Protein AF-A0A381Y0Q0-F1 (afdb_monomer_lite)

Structure (mmCIF, N/CA/C/O backbone):
data_AF-A0A381Y0Q0-F1
#
_entry.id   AF-A0A381Y0Q0-F1
#
loop_
_atom_site.group_PDB
_atom_site.id
_atom_site.type_symbol
_atom_site.label_atom_id
_atom_site.label_alt_id
_atom_site.label_comp_id
_atom_site.label_asym_id
_atom_site.label_entity_id
_atom_site.label_seq_id
_atom_site.pdbx_PDB_ins_code
_atom_site.Cartn_x
_atom_site.Cartn_y
_atom_site.Cartn_z
_atom_site.occupancy
_atom_site.B_iso_or_equiv
_atom_site.auth_seq_id
_atom_site.auth_comp_id
_atom_site.auth_asym_id
_atom_site.auth_atom_id
_atom_site.pdbx_PDB_model_num
ATOM 1 N N . MET A 1 1 ? 9.021 -8.185 -26.928 1.00 66.50 1 MET A N 1
ATOM 2 C CA . MET A 1 1 ? 8.564 -6.887 -26.385 1.00 66.50 1 MET A CA 1
ATOM 3 C C . MET A 1 1 ? 7.454 -6.421 -27.313 1.00 66.50 1 MET A C 1
ATOM 5 O O . MET A 1 1 ? 7.564 -6.674 -28.505 1.00 66.50 1 MET A O 1
ATOM 9 N N . ILE A 1 2 ? 6.356 -5.878 -26.786 1.00 70.56 2 ILE A N 1
ATOM 10 C CA . ILE A 1 2 ? 5.231 -5.445 -27.630 1.00 70.56 2 ILE A CA 1
ATOM 11 C C . ILE A 1 2 ? 5.505 -4.005 -28.053 1.00 70.56 2 ILE A C 1
ATOM 13 O O . ILE A 1 2 ? 5.781 -3.158 -27.201 1.00 70.56 2 ILE A O 1
ATOM 17 N N . TYR A 1 3 ? 5.469 -3.757 -29.355 1.00 69.88 3 TYR A N 1
ATOM 18 C CA . TYR A 1 3 ? 5.664 -2.449 -29.959 1.00 69.88 3 TYR A CA 1
ATOM 19 C C . TYR A 1 3 ? 4.408 -2.060 -30.730 1.00 69.88 3 TYR A C 1
ATOM 21 O O . TYR A 1 3 ? 3.766 -2.902 -31.352 1.00 69.88 3 TYR A O 1
ATOM 29 N N . ILE A 1 4 ? 4.064 -0.779 -30.667 1.00 72.31 4 ILE A N 1
ATOM 30 C CA . ILE A 1 4 ? 2.882 -0.221 -31.314 1.00 72.31 4 ILE A CA 1
ATOM 31 C C . ILE A 1 4 ? 3.367 0.680 -32.447 1.00 72.31 4 ILE A C 1
ATOM 33 O O . ILE A 1 4 ? 4.203 1.566 -32.232 1.00 72.31 4 ILE A O 1
ATOM 37 N N . PHE A 1 5 ? 2.866 0.431 -33.650 1.00 74.94 5 PHE A N 1
ATOM 38 C CA . PHE A 1 5 ? 3.178 1.202 -34.846 1.00 74.94 5 PHE A CA 1
ATOM 39 C C . PHE A 1 5 ? 1.900 1.805 -35.425 1.00 74.94 5 PHE A C 1
ATOM 41 O O . PHE A 1 5 ? 0.839 1.196 -35.333 1.00 74.94 5 PHE A O 1
ATOM 48 N N . GLU A 1 6 ? 2.011 2.992 -36.007 1.00 72.88 6 GLU A N 1
ATOM 49 C CA . GLU A 1 6 ? 0.933 3.678 -36.719 1.00 72.88 6 GLU A CA 1
ATOM 50 C C . GLU A 1 6 ? 1.348 3.911 -38.171 1.00 72.88 6 GLU A C 1
ATOM 52 O O . GLU A 1 6 ? 2.459 4.387 -38.433 1.00 72.88 6 GLU A O 1
ATOM 57 N N . ASP A 1 7 ? 0.471 3.555 -39.107 1.00 70.38 7 ASP A N 1
ATOM 58 C CA . ASP A 1 7 ? 0.642 3.872 -40.528 1.00 70.38 7 ASP A CA 1
ATOM 59 C C . ASP A 1 7 ? 0.177 5.308 -40.843 1.00 70.38 7 ASP A C 1
ATOM 61 O O . ASP A 1 7 ? -0.530 5.945 -40.062 1.00 70.38 7 ASP A O 1
ATOM 65 N N . GLN A 1 8 ? 0.537 5.842 -42.010 1.00 63.03 8 GLN A N 1
ATOM 66 C CA . GLN A 1 8 ? 0.146 7.185 -42.460 1.00 63.03 8 GLN A CA 1
ATOM 67 C C . GLN A 1 8 ? -1.376 7.385 -42.569 1.00 63.03 8 GLN A C 1
ATOM 69 O O . GLN A 1 8 ? -1.833 8.528 -42.584 1.00 63.03 8 GLN A O 1
ATOM 74 N N . GLU A 1 9 ? -2.146 6.296 -42.610 1.00 61.97 9 GLU A N 1
ATOM 75 C CA . GLU A 1 9 ? -3.614 6.290 -42.631 1.00 61.97 9 GLU A CA 1
ATOM 76 C C . GLU A 1 9 ? -4.245 6.267 -41.222 1.00 61.97 9 GLU A C 1
ATOM 78 O O . GLU A 1 9 ? -5.463 6.385 -41.091 1.00 61.97 9 GLU A O 1
ATOM 83 N N . GLY A 1 10 ? -3.431 6.192 -40.159 1.00 60.28 10 GLY A N 1
ATOM 84 C CA . GLY A 1 10 ? -3.882 6.222 -38.761 1.00 60.28 10 GLY A CA 1
ATOM 85 C C . GLY A 1 10 ? -4.277 4.857 -38.187 1.00 60.28 10 GLY A C 1
ATOM 86 O O . GLY A 1 10 ? -4.897 4.790 -37.125 1.00 60.28 10 GLY A O 1
ATOM 87 N N . GLU A 1 11 ? -3.942 3.758 -38.870 1.00 68.75 11 GLU A N 1
ATOM 88 C CA . GLU A 1 11 ? -4.157 2.405 -38.350 1.00 68.75 11 GLU A CA 1
ATOM 89 C C . GLU A 1 11 ? -3.065 2.020 -37.345 1.00 68.75 11 GLU A C 1
ATOM 91 O O . GLU A 1 11 ? -1.871 2.101 -37.637 1.00 68.75 11 GLU A O 1
ATOM 96 N N . VAL A 1 12 ? -3.488 1.586 -36.153 1.00 71.50 12 VAL A N 1
ATOM 97 C CA . VAL A 1 12 ? -2.603 1.188 -35.053 1.00 71.50 12 VAL A CA 1
ATOM 98 C C . VAL A 1 12 ? -2.415 -0.327 -35.066 1.00 71.50 12 VAL A C 1
ATOM 100 O O . VAL A 1 12 ? -3.371 -1.082 -34.889 1.00 71.50 12 VAL A O 1
ATOM 103 N N . ILE A 1 13 ? -1.171 -0.771 -35.233 1.00 73.88 13 ILE A N 1
ATOM 104 C CA . ILE A 1 13 ? -0.792 -2.183 -35.315 1.00 73.88 13 ILE A CA 1
ATOM 105 C C . ILE A 1 13 ? 0.088 -2.538 -34.115 1.00 73.88 13 ILE A C 1
ATOM 107 O O . ILE A 1 13 ? 1.130 -1.922 -33.873 1.00 73.88 13 ILE A O 1
ATOM 111 N N . GLU A 1 14 ? -0.316 -3.570 -33.373 1.00 73.31 14 GLU A N 1
ATOM 112 C CA . GLU A 1 14 ? 0.476 -4.144 -32.286 1.00 73.31 14 GLU A CA 1
ATOM 113 C C . GLU A 1 14 ? 1.339 -5.299 -32.804 1.00 73.31 14 GLU A C 1
ATOM 115 O O . GLU A 1 14 ? 0.830 -6.323 -33.263 1.00 73.31 14 GLU A O 1
ATOM 120 N N . VAL A 1 15 ? 2.661 -5.155 -32.703 1.00 75.06 15 VAL A N 1
ATOM 121 C CA . VAL A 1 15 ? 3.630 -6.160 -33.152 1.00 75.06 15 VAL A CA 1
ATOM 122 C C . VAL A 1 15 ? 4.504 -6.593 -31.979 1.00 75.06 15 VAL A C 1
ATOM 124 O O . VAL A 1 15 ? 5.178 -5.785 -31.338 1.00 75.06 15 VAL A O 1
ATOM 127 N N . SER A 1 16 ? 4.518 -7.894 -31.687 1.00 74.50 16 SER A N 1
ATOM 128 C CA . SER A 1 16 ? 5.418 -8.479 -30.689 1.00 74.50 16 SER A CA 1
ATOM 129 C C . SER A 1 16 ? 6.682 -8.992 -31.371 1.00 74.50 16 SER A C 1
ATOM 131 O O . SER A 1 16 ? 6.623 -9.955 -32.130 1.00 74.50 16 SER A O 1
ATOM 133 N N . MET A 1 17 ? 7.826 -8.369 -31.084 1.00 77.25 17 MET A N 1
ATOM 134 C CA . MET A 1 17 ? 9.128 -8.769 -31.634 1.00 77.25 17 MET A CA 1
ATOM 135 C C . MET A 1 17 ? 10.267 -8.580 -30.617 1.00 77.25 17 MET A C 1
ATOM 137 O O . MET A 1 17 ? 10.100 -7.876 -29.606 1.00 77.25 17 MET A O 1
ATOM 141 N N . PRO A 1 18 ? 11.419 -9.252 -30.794 1.00 74.19 18 PRO A N 1
ATOM 142 C CA . PRO A 1 18 ? 12.619 -8.973 -30.013 1.00 74.19 18 PRO A CA 1
ATOM 143 C C . PRO A 1 18 ? 13.238 -7.622 -30.412 1.00 74.19 18 PRO A C 1
ATOM 145 O O . PRO A 1 18 ? 13.136 -7.180 -31.550 1.00 74.19 18 PRO A O 1
ATOM 148 N N . HIS A 1 19 ? 13.915 -6.962 -29.465 1.00 70.19 19 HIS A N 1
ATOM 149 C CA . HIS A 1 19 ? 14.508 -5.633 -29.684 1.00 70.19 19 HIS A CA 1
ATOM 150 C C . HIS A 1 19 ? 15.557 -5.618 -30.809 1.00 70.19 19 HIS A C 1
ATOM 152 O O . HIS A 1 19 ? 15.720 -4.609 -31.481 1.00 70.19 19 HIS A O 1
ATOM 158 N N . THR A 1 20 ? 16.227 -6.748 -31.046 1.00 77.00 20 THR A N 1
ATOM 159 C CA . THR A 1 20 ? 17.234 -6.920 -32.104 1.00 77.00 20 THR A CA 1
ATOM 160 C C . THR A 1 20 ? 16.669 -6.818 -33.519 1.00 77.00 20 THR A C 1
ATOM 162 O O . THR A 1 20 ? 17.404 -6.478 -34.437 1.00 77.00 20 THR A O 1
ATOM 165 N N . GLU A 1 21 ? 15.381 -7.108 -33.709 1.00 73.94 21 GLU A N 1
ATOM 166 C CA . GLU A 1 21 ? 14.719 -7.091 -35.023 1.00 73.94 21 GLU A CA 1
ATOM 167 C C . GLU A 1 21 ? 14.007 -5.759 -35.299 1.00 73.94 21 GLU A C 1
ATOM 169 O O . GLU A 1 21 ? 13.645 -5.460 -36.435 1.00 73.94 21 GLU A O 1
ATOM 174 N N . LEU A 1 22 ? 13.853 -4.918 -34.273 1.00 72.94 22 LEU A N 1
ATOM 175 C CA . LEU A 1 22 ? 13.144 -3.645 -34.364 1.00 72.94 22 LEU A CA 1
ATOM 176 C C . LEU A 1 22 ? 13.849 -2.636 -35.279 1.00 72.94 22 LEU A C 1
ATOM 178 O O . LEU A 1 22 ? 13.178 -1.889 -35.990 1.00 72.94 22 LEU A O 1
ATOM 182 N N . ASP A 1 23 ? 15.182 -2.613 -35.282 1.00 73.50 23 ASP A N 1
ATOM 183 C CA . ASP A 1 23 ? 15.946 -1.694 -36.131 1.00 73.50 23 ASP A CA 1
ATOM 184 C C . ASP A 1 23 ? 15.816 -2.056 -37.615 1.00 73.50 23 ASP A C 1
ATOM 186 O O . ASP A 1 23 ? 15.637 -1.169 -38.448 1.00 73.50 23 ASP A O 1
ATOM 190 N N . GLN A 1 24 ? 15.821 -3.353 -37.943 1.00 74.62 24 GLN A N 1
ATOM 191 C CA . GLN A 1 24 ? 15.581 -3.832 -39.309 1.00 74.62 24 GLN A CA 1
ATOM 192 C C . GLN A 1 24 ? 14.137 -3.555 -39.737 1.00 74.62 24 GLN A C 1
ATOM 194 O O . GLN A 1 24 ? 13.905 -2.996 -40.804 1.00 74.62 24 GLN A O 1
ATOM 199 N N . TYR A 1 25 ? 13.169 -3.813 -38.855 1.00 72.44 25 TYR A N 1
ATOM 200 C CA . TYR A 1 25 ? 11.752 -3.583 -39.135 1.00 72.44 25 TYR A CA 1
ATOM 201 C C . TYR A 1 25 ? 11.420 -2.117 -39.457 1.00 72.44 25 TYR A C 1
ATOM 203 O O . TYR A 1 25 ? 10.588 -1.850 -40.323 1.00 72.44 25 TYR A O 1
ATOM 211 N N . LYS A 1 26 ? 12.093 -1.163 -38.798 1.00 71.00 26 LYS A N 1
ATOM 212 C CA . LYS A 1 26 ? 11.968 0.277 -39.086 1.00 71.00 26 LYS A CA 1
ATOM 213 C C . LYS A 1 26 ? 12.562 0.681 -40.434 1.00 71.00 26 LYS A C 1
ATOM 215 O O . LYS A 1 26 ? 12.056 1.612 -41.054 1.00 71.00 26 LYS A O 1
ATOM 220 N N . ILE A 1 27 ? 13.647 0.031 -40.854 1.00 74.56 27 ILE A N 1
ATOM 221 C CA . ILE A 1 27 ? 14.291 0.289 -42.150 1.00 74.56 27 ILE A CA 1
ATOM 222 C C . ILE A 1 27 ? 13.421 -0.267 -43.279 1.00 74.56 27 ILE A C 1
ATOM 224 O O . ILE A 1 27 ? 13.204 0.420 -44.276 1.00 74.56 27 ILE A O 1
ATOM 228 N N . ASP A 1 28 ? 12.888 -1.473 -43.093 1.00 75.19 28 ASP A N 1
ATOM 229 C CA . ASP A 1 28 ? 12.083 -2.168 -44.097 1.00 75.19 28 ASP A CA 1
ATOM 230 C C . ASP A 1 28 ? 10.679 -1.560 -44.254 1.00 75.19 28 ASP A C 1
ATOM 232 O O . ASP A 1 28 ? 10.087 -1.641 -45.330 1.00 75.19 28 ASP A O 1
ATOM 236 N N . ASN A 1 29 ? 10.154 -0.905 -43.211 1.00 69.62 29 ASN A N 1
ATOM 237 C CA . ASN A 1 29 ? 8.813 -0.316 -43.202 1.00 69.62 29 ASN A CA 1
ATOM 238 C C . ASN A 1 29 ? 8.848 1.190 -42.878 1.00 69.62 29 ASN A C 1
ATOM 240 O O . ASN A 1 29 ? 8.385 1.605 -41.813 1.00 69.62 29 ASN A O 1
ATOM 244 N N . PRO A 1 30 ? 9.336 2.046 -43.800 1.00 70.88 30 PRO A N 1
ATOM 245 C CA . PRO A 1 30 ? 9.434 3.494 -43.582 1.00 70.88 30 PRO A CA 1
ATOM 246 C C . PRO A 1 30 ? 8.071 4.202 -43.468 1.00 70.88 30 PRO A C 1
ATOM 248 O O . PRO A 1 30 ? 8.009 5.367 -43.073 1.00 70.88 30 PRO A O 1
ATOM 251 N N . HIS A 1 31 ? 6.978 3.519 -43.822 1.00 71.75 31 HIS A N 1
ATOM 252 C CA . HIS A 1 31 ? 5.608 4.021 -43.695 1.00 71.75 31 HIS A CA 1
ATOM 253 C C . HIS A 1 31 ? 5.078 3.953 -42.255 1.00 71.75 31 HIS A C 1
ATOM 255 O O . HIS A 1 31 ? 4.232 4.763 -41.881 1.00 71.75 31 HIS A O 1
ATOM 261 N N . LEU A 1 32 ? 5.636 3.063 -41.427 1.00 67.44 32 LEU A N 1
ATOM 262 C CA . LEU A 1 32 ? 5.190 2.826 -40.059 1.00 67.44 32 LEU A CA 1
ATOM 263 C C . LEU A 1 32 ? 5.973 3.690 -39.067 1.00 67.44 32 LEU A C 1
ATOM 265 O O . LEU A 1 32 ? 7.194 3.576 -38.923 1.00 67.44 32 LEU A O 1
ATOM 269 N N . LYS A 1 33 ? 5.269 4.539 -38.321 1.00 67.62 33 LYS A N 1
ATOM 270 C CA . LYS A 1 33 ? 5.849 5.330 -37.232 1.00 67.62 33 LYS A CA 1
ATOM 271 C C . LYS A 1 33 ? 5.651 4.599 -35.913 1.00 67.62 33 LYS A C 1
ATOM 273 O O . LYS A 1 33 ? 4.542 4.226 -35.552 1.00 67.62 33 LYS A O 1
ATOM 278 N N . GLN A 1 34 ? 6.735 4.399 -35.167 1.00 64.31 34 GLN A N 1
ATOM 279 C CA . GLN A 1 34 ? 6.637 3.838 -33.822 1.00 64.31 34 GLN A CA 1
ATOM 280 C C . GLN A 1 34 ? 5.990 4.869 -32.891 1.00 64.31 34 GLN A C 1
ATOM 282 O O . GLN A 1 34 ? 6.583 5.922 -32.638 1.00 64.31 34 GLN A O 1
ATOM 287 N N . ILE A 1 35 ? 4.819 4.551 -32.341 1.00 68.19 35 ILE A N 1
ATOM 288 C CA . ILE A 1 35 ? 4.214 5.364 -31.287 1.00 68.19 35 ILE A CA 1
ATOM 289 C C . ILE A 1 35 ? 4.725 4.853 -29.945 1.00 68.19 35 ILE A C 1
ATOM 291 O O . ILE A 1 35 ? 4.529 3.697 -29.566 1.00 68.19 35 ILE A O 1
ATOM 295 N N . ILE A 1 36 ? 5.361 5.742 -29.186 1.00 61.91 36 ILE A N 1
ATOM 296 C CA . ILE A 1 36 ? 5.606 5.514 -27.763 1.00 61.91 36 ILE A CA 1
ATOM 297 C C . ILE A 1 36 ? 4.299 5.839 -27.039 1.00 61.91 36 ILE A C 1
ATOM 299 O O . ILE A 1 36 ? 4.096 6.956 -26.563 1.00 61.91 36 ILE A O 1
ATOM 303 N N . THR A 1 37 ? 3.376 4.880 -27.002 1.00 60.84 37 THR A N 1
ATOM 304 C CA . THR A 1 37 ? 2.177 5.018 -26.173 1.00 60.84 37 THR A CA 1
ATOM 305 C C . THR A 1 37 ? 2.610 5.031 -24.712 1.00 60.84 37 THR A C 1
ATOM 307 O O . THR A 1 37 ? 3.521 4.297 -24.316 1.00 60.84 37 THR A O 1
ATOM 310 N N . ALA A 1 38 ? 1.988 5.905 -23.915 1.00 58.31 38 ALA A N 1
ATOM 311 C CA . ALA A 1 38 ? 2.229 5.971 -22.481 1.00 58.31 38 ALA A CA 1
ATOM 312 C C . ALA A 1 38 ? 2.134 4.556 -21.888 1.00 58.31 38 ALA A C 1
ATOM 314 O O . ALA A 1 38 ? 1.219 3.815 -22.262 1.00 58.31 38 ALA A O 1
ATOM 315 N N . PRO A 1 39 ? 3.056 4.147 -20.994 1.00 60.38 39 PRO A N 1
ATOM 316 C CA . PRO A 1 39 ? 2.936 2.850 -20.353 1.00 60.38 39 PRO A CA 1
ATOM 317 C C . PRO A 1 39 ? 1.538 2.767 -19.749 1.00 60.38 39 PRO A C 1
ATOM 319 O O . PRO A 1 39 ? 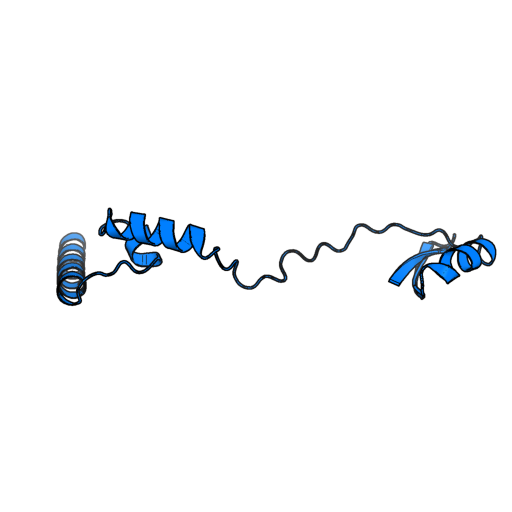1.120 3.682 -19.038 1.00 60.38 39 PRO A O 1
ATOM 322 N N . HIS A 1 40 ? 0.805 1.697 -20.059 1.00 59.34 40 HIS A N 1
ATOM 323 C CA . HIS A 1 40 ? -0.434 1.377 -19.367 1.00 59.34 40 HIS A CA 1
ATOM 324 C C . HIS A 1 40 ? -0.068 1.130 -17.898 1.00 59.34 40 HIS A C 1
ATOM 326 O O . HIS A 1 40 ? 0.228 0.004 -17.498 1.00 59.34 40 HIS A O 1
ATOM 332 N N . ILE A 1 41 ? 0.001 2.198 -17.098 1.00 54.91 41 ILE A N 1
ATOM 333 C CA . ILE A 1 41 ? 0.167 2.119 -15.653 1.00 54.91 41 ILE A CA 1
ATOM 334 C C . ILE A 1 41 ? -1.136 1.510 -15.155 1.00 54.91 41 ILE A C 1
ATOM 336 O O . ILE A 1 41 ? -2.115 2.208 -14.897 1.00 54.91 41 ILE A O 1
ATOM 340 N N . VAL A 1 42 ? -1.166 0.184 -15.064 1.00 57.78 42 VAL A N 1
ATOM 341 C CA . VAL A 1 42 ? -2.210 -0.513 -14.329 1.00 57.78 42 VAL A CA 1
ATOM 342 C C . VAL A 1 42 ? -2.086 -0.063 -12.876 1.00 57.78 42 VAL A C 1
ATOM 344 O O . VAL A 1 42 ? -1.156 -0.427 -12.154 1.00 57.78 42 VAL A O 1
ATOM 347 N N . GLY A 1 43 ? -2.986 0.833 -12.475 1.00 51.06 43 GLY A N 1
ATOM 348 C CA . GLY A 1 43 ? -3.085 1.347 -11.119 1.00 51.06 43 GLY A CA 1
ATOM 349 C C . GLY A 1 43 ? -3.471 0.224 -10.164 1.00 51.06 43 GLY A C 1
ATOM 350 O O . GLY A 1 43 ? -4.644 0.025 -9.884 1.00 51.06 43 GLY A O 1
ATOM 351 N N . GLY A 1 44 ? -2.472 -0.505 -9.670 1.00 54.56 44 GLY A N 1
ATOM 352 C CA . GLY A 1 44 ? -2.610 -1.427 -8.549 1.00 54.56 44 GLY A CA 1
ATOM 353 C C . GLY A 1 44 ? -2.881 -2.879 -8.935 1.00 54.56 44 GLY A C 1
ATOM 354 O O . GLY A 1 44 ? -4.014 -3.337 -8.919 1.00 54.56 44 GLY A O 1
ATOM 355 N N . VAL A 1 45 ? -1.807 -3.653 -9.108 1.00 55.28 45 VAL A N 1
ATOM 356 C CA . VAL A 1 45 ? -1.840 -5.126 -8.963 1.00 55.28 45 VAL A CA 1
ATOM 357 C C . VAL A 1 45 ? -1.628 -5.560 -7.500 1.00 55.28 45 VAL A C 1
ATOM 359 O O . VAL A 1 45 ? -1.341 -6.717 -7.215 1.00 55.28 45 VAL A O 1
ATOM 362 N N . ASN A 1 46 ? -1.724 -4.623 -6.551 1.00 50.50 46 ASN A N 1
ATOM 363 C CA . ASN A 1 46 ? -1.482 -4.864 -5.130 1.00 50.50 46 ASN A CA 1
ATOM 364 C C . ASN A 1 46 ? -2.803 -4.823 -4.357 1.00 50.50 46 ASN A C 1
ATOM 366 O O . ASN A 1 46 ? -3.171 -3.804 -3.771 1.00 50.50 46 ASN A O 1
ATOM 370 N N . ASP A 1 47 ? -3.498 -5.959 -4.351 1.00 58.19 47 ASP A N 1
ATOM 371 C CA . ASP A 1 47 ? -4.626 -6.263 -3.466 1.00 58.19 47 ASP A CA 1
ATOM 372 C C . ASP A 1 47 ?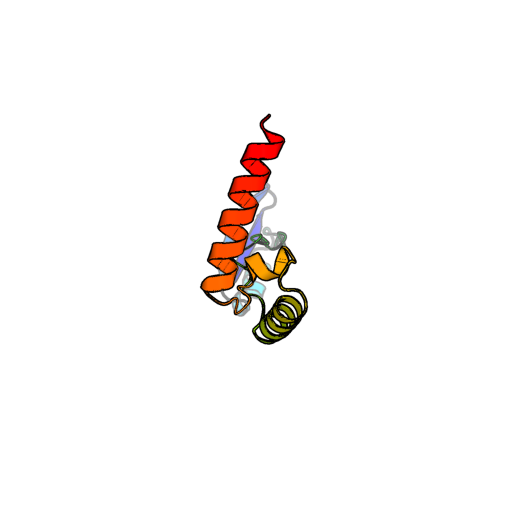 -4.161 -6.338 -1.997 1.00 58.19 47 ASP A C 1
ATOM 374 O O . ASP A 1 47 ? -4.061 -7.406 -1.402 1.00 58.19 47 ASP A O 1
ATOM 378 N N . ARG A 1 48 ? -3.888 -5.164 -1.410 1.00 57.84 48 ARG A N 1
ATOM 379 C CA . ARG A 1 48 ? -3.403 -4.890 -0.039 1.00 57.84 48 ARG A CA 1
ATOM 380 C C . ARG A 1 48 ? -1.896 -4.681 0.013 1.00 57.84 48 ARG A C 1
ATOM 382 O O . ARG A 1 48 ? -1.101 -5.617 0.023 1.00 57.84 48 ARG A O 1
ATOM 389 N N . VAL A 1 49 ? -1.522 -3.412 0.149 1.00 63.00 49 VAL A N 1
ATOM 390 C CA . VAL A 1 49 ? -0.204 -2.976 0.614 1.00 63.00 49 VAL A CA 1
ATOM 391 C C . VAL A 1 49 ? 0.071 -3.676 1.947 1.00 63.00 49 VAL A C 1
ATOM 393 O O . VAL A 1 49 ? -0.448 -3.280 2.992 1.00 63.00 49 VAL A O 1
ATOM 396 N N . LYS A 1 50 ? 0.836 -4.771 1.914 1.00 64.12 50 LYS A N 1
ATOM 397 C CA . LYS A 1 50 ? 1.398 -5.359 3.126 1.00 64.12 50 LYS A CA 1
ATOM 398 C C . LYS A 1 50 ? 2.377 -4.328 3.663 1.00 64.12 50 LYS A C 1
ATOM 400 O O . LYS A 1 50 ? 3.410 -4.080 3.053 1.00 64.12 50 LYS A O 1
ATOM 405 N N . VAL A 1 51 ? 1.995 -3.681 4.758 1.00 67.06 51 VAL A N 1
ATOM 406 C CA . VAL A 1 51 ? 2.903 -2.824 5.520 1.00 67.06 51 VAL A CA 1
ATOM 407 C C . VAL A 1 51 ? 4.116 -3.655 5.914 1.00 67.06 51 VAL A C 1
ATOM 409 O O . VAL A 1 51 ? 3.957 -4.811 6.313 1.00 67.06 51 VAL A O 1
ATOM 412 N N . ASP A 1 52 ? 5.305 -3.086 5.733 1.00 74.44 52 ASP A N 1
ATOM 413 C CA . ASP A 1 52 ? 6.554 -3.785 6.003 1.00 74.44 52 ASP A CA 1
ATOM 414 C C . ASP A 1 52 ? 6.641 -4.215 7.481 1.00 74.44 52 ASP A C 1
ATOM 416 O O . ASP A 1 52 ? 6.016 -3.623 8.372 1.00 74.44 52 ASP A O 1
ATOM 420 N N . ASP A 1 53 ? 7.401 -5.279 7.750 1.00 73.88 53 ASP A N 1
ATOM 421 C CA . ASP A 1 53 ? 7.512 -5.854 9.096 1.00 73.88 53 ASP A CA 1
ATOM 422 C C . ASP A 1 53 ? 8.101 -4.863 10.119 1.00 73.88 53 ASP A C 1
ATOM 424 O O . ASP A 1 53 ? 7.757 -4.907 11.306 1.00 73.88 53 ASP A O 1
ATOM 428 N N . GLY A 1 54 ? 8.946 -3.927 9.672 1.00 80.56 54 GLY A N 1
ATOM 429 C CA . GLY A 1 54 ? 9.530 -2.890 10.522 1.00 80.56 54 GLY A CA 1
ATOM 430 C C . GLY A 1 54 ? 8.482 -1.882 10.987 1.00 80.56 54 GLY A C 1
ATOM 431 O O . GLY A 1 54 ? 8.359 -1.601 12.183 1.00 80.56 54 GLY A O 1
ATOM 432 N N . PHE A 1 55 ? 7.665 -1.396 10.060 1.00 81.00 55 PHE A N 1
ATOM 433 C CA . PHE A 1 55 ? 6.569 -0.483 10.330 1.00 81.00 55 PHE A CA 1
ATOM 434 C C . PHE A 1 55 ? 5.511 -1.145 11.211 1.00 81.00 55 PHE A C 1
ATOM 436 O O . PHE A 1 55 ? 5.037 -0.530 12.166 1.00 81.00 55 PHE A O 1
ATOM 443 N N . LYS A 1 56 ? 5.216 -2.432 10.991 1.00 80.19 56 LYS A N 1
ATOM 444 C CA . LYS A 1 56 ? 4.324 -3.199 11.870 1.00 80.19 56 LYS A CA 1
ATOM 445 C C . LYS A 1 56 ? 4.836 -3.257 13.313 1.00 80.19 56 LYS A C 1
ATOM 447 O O . LYS A 1 56 ? 4.043 -3.095 14.234 1.00 80.19 56 LYS A O 1
ATOM 452 N N . SER A 1 57 ? 6.143 -3.422 13.527 1.00 78.19 57 SER A N 1
ATOM 453 C CA . SER A 1 57 ? 6.745 -3.415 14.871 1.00 78.19 57 SER A CA 1
ATOM 454 C C . SER A 1 57 ? 6.574 -2.069 15.583 1.00 78.19 57 SER A C 1
ATOM 456 O O . SER A 1 57 ? 6.214 -2.021 16.762 1.00 78.19 57 SER A O 1
ATOM 458 N N . VAL A 1 58 ? 6.764 -0.960 14.863 1.00 84.56 58 VAL A N 1
ATOM 459 C CA . VAL A 1 58 ? 6.538 0.389 15.406 1.00 84.56 58 VAL A CA 1
ATOM 460 C C . VAL A 1 58 ? 5.062 0.599 15.734 1.00 84.56 58 VAL A C 1
ATOM 462 O O . 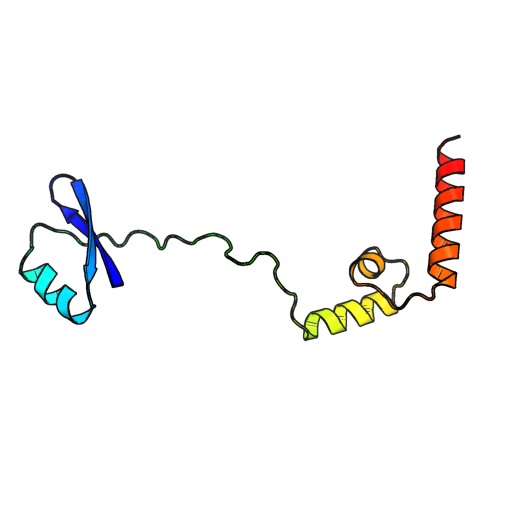VAL A 1 58 ? 4.739 1.051 16.833 1.00 84.56 58 VAL A O 1
ATOM 465 N N . LEU A 1 59 ? 4.164 0.217 14.824 1.00 82.44 59 LEU A N 1
ATOM 466 C CA . LEU A 1 59 ? 2.724 0.300 15.050 1.00 82.44 59 LEU A CA 1
ATOM 467 C C . LEU A 1 59 ? 2.290 -0.517 16.270 1.00 82.44 59 LEU A C 1
ATOM 469 O O . LEU A 1 59 ? 1.498 -0.021 17.069 1.00 82.44 59 LEU A O 1
ATOM 473 N N . SER A 1 60 ? 2.836 -1.721 16.454 1.00 80.25 60 SER A N 1
ATOM 474 C CA . SER A 1 60 ? 2.572 -2.545 17.636 1.00 80.25 60 SER A CA 1
ATOM 475 C C . SER A 1 60 ? 3.046 -1.868 18.924 1.00 80.25 60 SER A C 1
ATOM 477 O O . SER A 1 60 ? 2.275 -1.789 19.875 1.00 80.25 60 SER A O 1
ATOM 479 N N . LYS A 1 61 ? 4.256 -1.291 18.955 1.00 82.00 61 LYS A N 1
ATOM 480 C CA . LYS A 1 61 ? 4.761 -0.560 20.137 1.00 82.00 61 LYS A CA 1
ATOM 481 C C . LYS A 1 61 ? 3.901 0.654 20.489 1.00 82.00 61 LYS A C 1
ATOM 483 O O . LYS A 1 61 ? 3.610 0.895 21.658 1.00 82.00 61 LYS A O 1
ATOM 488 N N . VAL A 1 62 ? 3.474 1.418 19.484 1.00 80.88 62 VAL A N 1
ATOM 489 C CA . VAL A 1 62 ? 2.586 2.576 19.685 1.00 80.88 62 VAL A CA 1
ATOM 490 C C . VAL A 1 62 ? 1.203 2.119 20.162 1.00 80.88 62 VAL A C 1
ATOM 492 O O . VAL A 1 62 ? 0.618 2.744 21.046 1.00 80.88 62 VAL A O 1
ATOM 495 N N . ALA A 1 63 ? 0.694 1.009 19.624 1.00 79.50 63 ALA A N 1
ATOM 496 C CA . ALA A 1 63 ? -0.568 0.403 20.038 1.00 79.50 63 ALA A CA 1
ATOM 497 C C . ALA A 1 63 ? -0.540 -0.129 21.483 1.00 79.50 63 ALA A C 1
ATOM 499 O O . ALA A 1 63 ? -1.570 -0.066 22.161 1.00 79.50 63 ALA A O 1
ATOM 500 N N . GLU A 1 64 ? 0.610 -0.622 21.952 1.00 76.06 64 GLU A N 1
ATOM 501 C CA . GLU A 1 64 ? 0.842 -1.047 23.340 1.00 76.06 64 GLU A CA 1
ATOM 502 C C . GLU A 1 64 ? 0.964 0.144 24.300 1.00 76.06 64 GLU A C 1
ATOM 504 O O . GLU A 1 64 ? 0.375 0.119 25.379 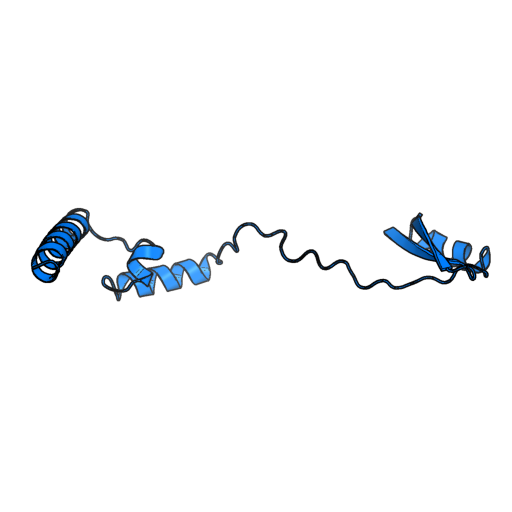1.00 76.06 64 GLU A O 1
ATOM 509 N N . ALA A 1 65 ? 1.663 1.212 23.902 1.00 81.62 65 ALA A N 1
ATOM 510 C CA . ALA A 1 65 ? 1.774 2.434 24.703 1.00 81.62 65 ALA A CA 1
ATOM 511 C C . ALA A 1 65 ? 0.435 3.191 24.824 1.00 81.62 65 ALA A C 1
ATOM 513 O O . ALA A 1 65 ? 0.164 3.828 25.843 1.00 81.62 65 ALA A O 1
ATOM 514 N N . HIS A 1 66 ? -0.420 3.105 23.799 1.00 78.56 66 HIS A N 1
ATOM 515 C CA . HIS A 1 66 ? -1.722 3.770 23.748 1.00 78.56 66 HIS A CA 1
ATOM 516 C C . HIS A 1 66 ? -2.870 2.767 23.537 1.00 78.56 66 HIS A C 1
ATOM 518 O O . HIS A 1 66 ? -3.485 2.737 22.466 1.00 78.56 66 HIS A O 1
ATOM 524 N N . PRO A 1 67 ? -3.235 1.985 24.571 1.00 71.38 67 PRO A N 1
ATOM 525 C CA . PRO A 1 67 ? -4.225 0.913 24.452 1.00 71.38 67 PRO A CA 1
ATOM 526 C C . PRO A 1 67 ? -5.646 1.408 24.136 1.00 71.38 67 PRO A C 1
ATOM 528 O O . PRO A 1 67 ? -6.464 0.648 23.624 1.00 71.38 67 PRO A O 1
ATOM 531 N N . ASN A 1 68 ? -5.960 2.678 24.403 1.00 72.19 68 ASN A N 1
ATOM 532 C CA . ASN A 1 68 ? -7.281 3.265 24.138 1.00 72.19 68 ASN A CA 1
ATOM 533 C C . ASN A 1 68 ? -7.384 3.983 22.777 1.00 72.19 68 ASN A C 1
ATOM 535 O O . ASN A 1 68 ? -8.400 4.617 22.508 1.00 72.19 68 ASN A O 1
ATOM 539 N N . SER A 1 69 ? -6.350 3.918 21.932 1.00 77.56 69 SER A N 1
ATOM 540 C CA . SER A 1 69 ? -6.357 4.541 20.600 1.00 77.56 69 SER A CA 1
ATOM 541 C C . SER A 1 69 ? -7.068 3.667 19.559 1.00 77.56 69 SER A C 1
ATOM 543 O O . SER A 1 69 ? -6.959 2.441 19.595 1.00 77.56 69 SER A O 1
ATOM 545 N N . GLU A 1 70 ? -7.715 4.287 18.567 1.00 73.25 70 GLU A N 1
ATOM 546 C CA . GLU A 1 70 ? -8.299 3.594 17.404 1.00 73.25 70 GLU A CA 1
ATOM 547 C C . GLU A 1 70 ? -7.261 2.765 16.631 1.00 73.25 70 GLU A C 1
ATOM 549 O O . GLU A 1 70 ? -7.594 1.759 16.002 1.00 73.25 70 GLU A O 1
ATOM 554 N N . LEU A 1 71 ? -5.985 3.161 16.694 1.00 73.19 71 LEU A N 1
ATOM 555 C CA . LEU A 1 71 ? -4.881 2.410 16.101 1.00 73.19 71 LEU A CA 1
ATOM 556 C C . LEU A 1 71 ? -4.663 1.063 16.805 1.00 73.19 71 LEU A C 1
ATOM 558 O O . LEU A 1 71 ? -4.413 0.052 16.152 1.00 73.19 71 LEU A O 1
ATOM 562 N N . SER A 1 72 ? -4.804 1.044 18.130 1.00 69.00 72 SER A N 1
ATOM 563 C CA . SER A 1 72 ? -4.631 -0.144 18.969 1.00 69.00 72 SER A CA 1
ATOM 564 C C . SER A 1 72 ? -5.686 -1.215 18.671 1.00 69.00 72 SER A C 1
ATOM 566 O O . SER A 1 72 ? -5.380 -2.409 18.646 1.00 69.00 72 SER A O 1
ATOM 568 N N . ASP A 1 73 ? -6.908 -0.783 18.343 1.00 71.19 73 ASP A N 1
ATOM 569 C CA . ASP A 1 73 ? -8.006 -1.663 17.925 1.00 71.19 73 ASP A CA 1
ATOM 570 C C . ASP A 1 73 ? -7.787 -2.260 16.519 1.00 71.19 73 ASP A C 1
ATOM 572 O O . ASP A 1 73 ? -8.240 -3.372 16.251 1.00 71.19 73 ASP A O 1
ATOM 576 N N . LYS A 1 74 ? -7.072 -1.557 15.626 1.00 68.88 74 LYS A N 1
ATOM 577 C CA . LYS A 1 74 ? -6.798 -2.008 14.245 1.00 68.88 74 LYS A CA 1
ATOM 578 C C . LYS A 1 74 ? -5.560 -2.897 14.122 1.00 68.88 74 LYS A C 1
ATOM 580 O O . LYS A 1 74 ? -5.563 -3.833 13.328 1.00 68.88 74 LYS A O 1
ATOM 585 N N . VAL A 1 75 ? -4.500 -2.589 14.869 1.00 69.31 75 VAL A N 1
ATOM 586 C CA . VAL A 1 75 ? -3.209 -3.304 14.814 1.00 69.31 75 VAL A CA 1
ATOM 587 C C . VAL A 1 75 ? -3.226 -4.558 15.697 1.00 69.31 75 VAL A C 1
ATOM 589 O O . VAL A 1 75 ? -2.440 -5.475 15.474 1.00 69.31 75 VAL A O 1
ATOM 592 N N . GLY A 1 76 ? -4.170 -4.635 16.641 1.00 59.22 76 GLY A N 1
ATOM 593 C CA . GLY A 1 76 ? -4.293 -5.750 17.572 1.00 59.22 76 GLY A CA 1
ATOM 594 C C . GLY A 1 76 ? -3.261 -5.630 18.682 1.00 59.22 76 GLY A C 1
ATOM 595 O O . GLY A 1 76 ? -2.330 -6.427 18.756 1.00 59.22 76 GLY A O 1
ATOM 596 N N . ALA A 1 77 ? -3.410 -4.624 19.548 1.00 61.69 77 ALA A N 1
ATOM 597 C CA . ALA A 1 77 ? -2.645 -4.610 20.789 1.00 61.69 77 ALA A CA 1
ATOM 598 C C . ALA A 1 77 ? -2.945 -5.871 21.607 1.00 61.69 77 ALA A C 1
ATOM 600 O O . ALA A 1 77 ? -4.079 -6.360 21.615 1.00 61.69 77 ALA A O 1
ATOM 601 N N . ASN A 1 78 ? -1.935 -6.355 22.328 1.00 63.41 78 ASN A N 1
ATOM 602 C CA . ASN A 1 78 ? -2.005 -7.486 23.254 1.00 63.41 78 ASN A CA 1
ATOM 603 C C . ASN A 1 78 ? -2.886 -7.166 24.483 1.00 63.41 78 ASN A C 1
ATOM 605 O O . ASN A 1 78 ? -2.425 -7.188 25.621 1.00 63.41 78 ASN A O 1
ATOM 609 N N . LYS A 1 79 ? -4.163 -6.831 24.269 1.00 66.00 79 LYS A N 1
ATOM 610 C CA . LYS A 1 79 ? -5.140 -6.568 25.330 1.00 66.00 79 LYS A CA 1
ATOM 611 C C . LYS A 1 79 ? -5.535 -7.889 25.974 1.00 66.00 79 LYS A C 1
ATOM 613 O O . LYS A 1 79 ? -5.844 -8.867 25.286 1.00 66.00 79 LYS A O 1
ATOM 618 N N . SER A 1 80 ? -5.580 -7.924 27.300 1.00 71.31 80 SER A N 1
ATOM 619 C CA . SER A 1 80 ? -6.052 -9.108 28.009 1.00 71.31 80 SER A CA 1
ATOM 620 C C . SER A 1 80 ? -7.539 -9.340 27.721 1.00 71.31 80 SER A C 1
ATOM 622 O O . SER A 1 80 ? -8.330 -8.398 27.639 1.00 71.31 80 SER A O 1
ATOM 624 N N . ILE A 1 81 ? -7.970 -10.605 27.653 1.00 74.44 81 ILE A N 1
ATOM 625 C CA . ILE A 1 81 ? -9.383 -10.986 27.448 1.00 74.44 81 ILE A CA 1
ATOM 626 C C . ILE A 1 81 ? -10.309 -10.283 28.458 1.00 74.44 81 ILE A C 1
ATOM 628 O O . ILE A 1 81 ? -11.452 -9.950 28.134 1.00 74.44 81 ILE A O 1
ATOM 632 N N . LYS A 1 82 ? -9.824 -10.037 29.684 1.00 79.50 82 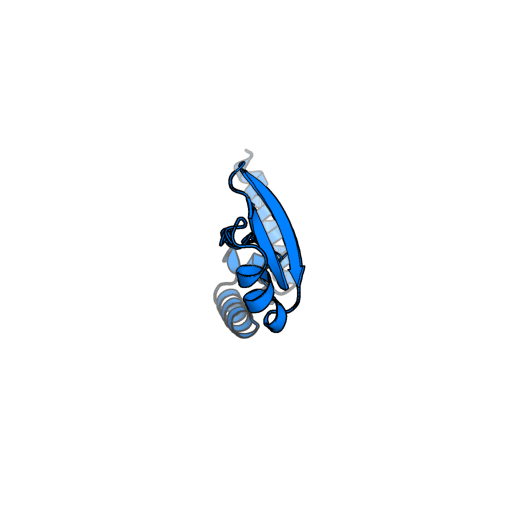LYS A N 1
ATOM 633 C CA . LYS A 1 82 ? -10.571 -9.316 30.725 1.00 79.50 82 LYS A CA 1
ATOM 634 C C . LYS A 1 82 ? -10.862 -7.869 30.314 1.00 79.50 82 LYS A C 1
ATOM 636 O O . LYS A 1 82 ? -12.001 -7.430 30.421 1.00 79.50 82 LYS A O 1
ATOM 641 N N . GLU A 1 83 ? -9.872 -7.157 29.790 1.00 77.62 83 GLU A N 1
ATOM 642 C CA . GLU A 1 83 ? -9.979 -5.747 29.387 1.00 77.62 83 GLU A CA 1
ATOM 643 C C . GLU A 1 83 ? -10.888 -5.572 28.168 1.00 77.62 83 GLU A C 1
ATOM 645 O O . GLU A 1 83 ? -11.721 -4.661 28.123 1.00 77.62 83 GLU A O 1
ATOM 650 N N . ILE A 1 84 ? -10.802 -6.498 27.208 1.00 79.50 84 ILE A N 1
ATOM 651 C CA . ILE A 1 84 ? -11.695 -6.537 26.042 1.00 79.50 84 ILE A CA 1
ATOM 652 C C . ILE A 1 84 ? -13.153 -6.686 26.502 1.00 79.50 84 ILE A C 1
ATOM 654 O O . ILE A 1 84 ? -14.031 -5.943 26.062 1.00 79.50 84 ILE A O 1
ATOM 658 N N . LYS A 1 85 ? -13.426 -7.600 27.440 1.00 83.31 85 LYS A N 1
ATOM 659 C CA . LYS A 1 85 ? -14.783 -7.799 27.972 1.00 83.31 85 LYS A CA 1
ATOM 660 C C . LYS A 1 85 ? -15.270 -6.591 28.775 1.00 83.31 85 LYS A C 1
ATOM 662 O O . LYS A 1 85 ? -16.408 -6.168 28.583 1.00 83.31 85 LYS A O 1
ATOM 667 N N . THR A 1 86 ? -14.423 -6.003 29.620 1.00 85.44 86 THR A N 1
ATOM 668 C CA . THR A 1 86 ? -14.774 -4.806 30.400 1.00 85.44 86 THR A CA 1
ATOM 669 C C . THR A 1 86 ? -15.103 -3.625 29.489 1.00 85.44 86 THR A C 1
ATOM 671 O O . THR A 1 86 ? -16.160 -3.015 29.638 1.00 85.44 86 THR A O 1
ATOM 674 N N . SER A 1 87 ? -14.258 -3.340 28.494 1.00 82.06 87 SER A N 1
ATOM 675 C CA . SER A 1 87 ? -14.497 -2.251 27.538 1.00 82.06 87 SER A CA 1
ATOM 676 C C . SER A 1 87 ? -15.772 -2.466 26.712 1.00 82.06 87 SER A C 1
ATOM 678 O O . SER A 1 87 ? -16.530 -1.517 26.508 1.00 82.06 87 SER A O 1
ATOM 680 N N . ALA A 1 88 ? -16.079 -3.704 26.308 1.00 85.19 88 ALA A N 1
ATOM 681 C CA . ALA A 1 88 ? -17.328 -4.032 25.618 1.00 85.19 88 ALA A CA 1
ATOM 682 C C . ALA A 1 88 ? -18.569 -3.789 26.496 1.00 85.19 88 ALA A C 1
ATOM 684 O O . ALA A 1 88 ? -19.567 -3.226 26.034 1.00 85.19 88 ALA A O 1
ATOM 685 N N . VAL A 1 89 ? -18.509 -4.168 27.777 1.00 89.38 89 VAL A N 1
ATOM 686 C CA . VAL A 1 89 ? -19.593 -3.919 28.740 1.00 89.38 89 VAL A CA 1
ATOM 687 C C . VAL A 1 89 ? -19.781 -2.421 28.970 1.00 89.38 89 VAL A C 1
ATOM 689 O O . VAL A 1 89 ? -20.918 -1.949 28.934 1.00 89.38 89 VAL A O 1
ATOM 692 N N . VAL A 1 90 ? -18.699 -1.662 29.149 1.00 87.06 90 VAL A N 1
ATOM 693 C CA . VAL A 1 90 ? -18.749 -0.200 29.314 1.00 87.06 90 VAL A CA 1
ATOM 694 C C . VAL A 1 90 ? -19.352 0.465 28.073 1.00 87.06 90 VAL A C 1
ATOM 696 O O . VAL A 1 90 ? -20.321 1.212 28.206 1.00 87.06 90 VAL A O 1
ATOM 699 N N . LYS A 1 91 ? -18.884 0.119 26.863 1.00 86.75 91 LYS A N 1
ATOM 700 C CA . LYS A 1 91 ? -19.450 0.621 25.594 1.00 86.75 91 LYS A CA 1
ATOM 701 C C . LYS A 1 91 ? -20.957 0.345 25.496 1.00 86.75 91 LYS A C 1
ATOM 703 O O . LYS A 1 91 ? -21.720 1.236 25.128 1.00 86.75 91 LYS A O 1
ATOM 708 N N . LYS A 1 92 ? -21.412 -0.853 25.889 1.00 89.81 92 LYS A N 1
ATOM 709 C CA . LYS A 1 92 ? -22.844 -1.210 25.912 1.00 89.81 92 LYS A CA 1
ATOM 710 C C . LYS A 1 92 ? -23.654 -0.347 26.884 1.00 89.81 92 LYS A C 1
ATOM 712 O O . LYS A 1 92 ? -24.795 -0.013 26.577 1.00 89.81 92 LYS A O 1
ATOM 717 N N . HIS A 1 93 ? -23.104 -0.012 28.050 1.00 91.06 93 HIS A N 1
ATOM 718 C CA . HIS A 1 93 ? -23.787 0.843 29.025 1.00 91.06 93 HIS A CA 1
ATOM 719 C C . HIS A 1 93 ? -23.844 2.298 28.562 1.00 91.06 93 HIS A C 1
ATOM 721 O O . HIS A 1 93 ? -24.918 2.891 28.626 1.00 91.06 93 HIS A O 1
ATOM 727 N N . ILE A 1 94 ? -22.750 2.830 28.010 1.00 88.56 94 ILE A N 1
ATOM 728 C CA . ILE A 1 94 ? -22.715 4.184 27.438 1.00 88.56 94 ILE A CA 1
ATOM 729 C C . ILE A 1 94 ? -23.755 4.312 26.322 1.00 88.56 94 ILE A C 1
ATOM 731 O O . ILE A 1 94 ? -24.586 5.210 26.371 1.00 88.56 94 ILE A O 1
ATOM 735 N N . ALA A 1 95 ? -23.792 3.365 25.378 1.00 89.31 95 ALA A N 1
ATOM 736 C CA . ALA A 1 95 ? -24.760 3.374 24.277 1.00 89.31 95 ALA A CA 1
ATOM 737 C C . ALA A 1 95 ? -26.226 3.305 24.744 1.00 89.31 95 ALA A C 1
ATOM 739 O O . ALA A 1 95 ? -27.121 3.792 24.059 1.00 89.31 95 ALA A O 1
ATOM 740 N N . LYS A 1 96 ? -26.497 2.687 25.900 1.00 89.56 96 LYS A N 1
ATOM 741 C CA . LYS A 1 96 ? -27.834 2.691 26.513 1.00 89.56 96 LYS A CA 1
ATOM 742 C C . LYS A 1 96 ? -28.159 4.021 27.191 1.00 89.56 96 LYS A C 1
ATOM 744 O O . LYS A 1 96 ? -29.322 4.405 27.200 1.00 89.56 96 LYS A O 1
ATOM 749 N N . GLN A 1 97 ? -27.163 4.688 27.771 1.00 86.25 97 GLN A N 1
ATOM 750 C CA . GLN A 1 97 ? -27.330 5.982 28.434 1.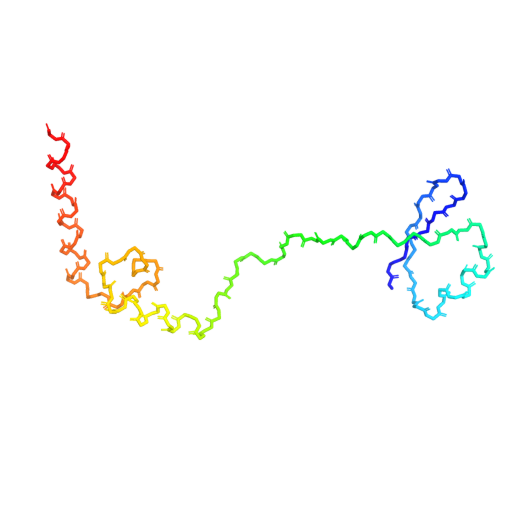00 86.25 97 GLN A CA 1
ATOM 751 C C . GLN A 1 97 ? -27.538 7.117 27.429 1.00 86.25 97 GLN A C 1
ATOM 753 O O . GLN A 1 97 ? -28.395 7.957 27.660 1.00 86.25 97 GLN A O 1
ATOM 758 N N . THR A 1 98 ? -26.819 7.119 26.305 1.00 84.88 98 THR A N 1
ATOM 759 C CA . THR A 1 98 ? -26.957 8.141 25.251 1.00 84.88 98 THR A CA 1
ATOM 760 C C . THR A 1 98 ? -28.207 7.989 24.388 1.00 84.88 98 THR A C 1
ATOM 762 O O . THR A 1 98 ? -28.557 8.911 23.662 1.00 84.88 98 THR A O 1
ATOM 765 N N . LYS A 1 99 ? -28.881 6.834 24.437 1.00 77.25 99 LYS A N 1
ATOM 766 C CA . LYS A 1 99 ? -30.134 6.574 23.705 1.00 77.25 99 LYS A CA 1
ATOM 767 C C . LYS A 1 99 ? -31.389 6.961 24.505 1.00 77.25 99 LYS A C 1
ATOM 769 O O . LYS A 1 99 ? -32.497 6.626 24.089 1.00 77.25 99 LYS A O 1
ATOM 774 N N . LYS A 1 100 ? -31.208 7.587 25.666 1.00 53.22 100 LYS A N 1
ATOM 775 C CA . LYS A 1 100 ? -32.262 8.070 26.557 1.00 53.22 100 LYS A CA 1
ATOM 776 C C . LYS A 1 100 ? -32.350 9.585 26.457 1.00 53.22 100 LYS A C 1
ATOM 778 O O . LYS A 1 100 ? -33.490 10.079 26.547 1.00 53.22 100 LYS A O 1
#

Sequence (100 aa):
MIYIFEDQEGEVIEVSMPHTELDQYKIDNPHLKQIITAPHIVGGVNDRVKVDDGFKSVLSKVAEAHPNSELSDKVGANKSIKEIKTSAVVKKHIAKQTKK

Foldseek 3Di:
DWWWKAFPVGDIDIDDDDPVCVVVVCVVCVRIDTDPDDPPPPPDPPPDDPDDPVVLVVLQVVLQVCVPDPSVVVSPHPDDPVRVVVVVVVVVVVVVVVVD

pLDDT: mean 72.43, std 9.52, range [50.5, 91.06]

Secondary structure (DSSP, 8-state):
-EEEEE-TT--EEEEE--HHHHHHHHHH-TTPEEP-PPP---S---SS----HHHHHHHHHHHHH-TTSHHHHHHT----HHHHHHHHHHHHHHHHHTT-

Organism: NCBI:txid408172

Radius of gyration: 29.72 Å; chains: 1; bounding box: 50×19×75 Å